Protein AF-A0A6G1S1H7-F1 (afdb_monomer_lite)

pLDDT: mean 79.49, std 13.95, range [51.59, 97.94]

Secondary structure (DSSP, 8-state):
------STT-----TT-GGG---HHHHHH------S--S-TT--GGG----HHHHHHHHHHHHHHHHHHHSPP--TTS---S-HHHH---SS---HHHHHTT--

Radius of gyration: 30.03 Å; chains: 1; bounding box: 51×32×82 Å

InterPro domains:
  IPR051647 Mediator complex subunit 12 [PTHR46007] (1-103)

Sequence (104 aa):
KRPRLGPPDVYPQDPRQKEDELTAVNVKQGFSNQPAFSGDEHGSARNVVINASKIGAYFSSILAEKLKLNTFQDTGKKKPQVNAKDNYWLVTARSQSAIHNWFT

Structure (mmCIF, N/CA/C/O b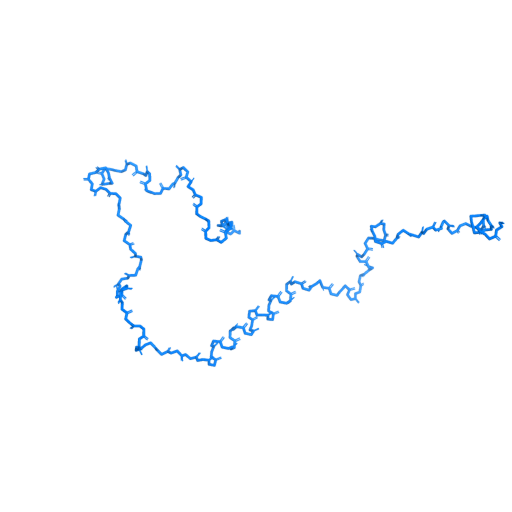ackbone):
data_AF-A0A6G1S1H7-F1
#
_entry.id   AF-A0A6G1S1H7-F1
#
loop_
_atom_site.group_PDB
_atom_site.id
_atom_site.type_symbol
_atom_site.label_atom_id
_atom_site.label_alt_id
_atom_site.label_comp_id
_atom_site.label_asym_id
_atom_site.label_entity_id
_atom_site.label_seq_id
_atom_site.pdbx_PDB_ins_code
_atom_site.Cartn_x
_atom_site.Cartn_y
_atom_site.Cartn_z
_atom_site.occupancy
_atom_site.B_iso_or_equiv
_atom_site.auth_seq_id
_atom_site.auth_comp_id
_atom_site.auth_asym_id
_atom_site.auth_atom_id
_atom_site.pdbx_PDB_model_num
ATOM 1 N N . LYS A 1 1 ? 10.659 -8.742 10.323 1.00 51.59 1 LYS A N 1
ATOM 2 C CA . LYS A 1 1 ? 9.785 -7.611 9.918 1.00 51.59 1 LYS A CA 1
ATOM 3 C C . LYS A 1 1 ? 10.540 -6.827 8.855 1.00 51.59 1 LYS A C 1
ATOM 5 O O . LYS A 1 1 ? 11.700 -6.534 9.109 1.00 51.59 1 LYS A O 1
ATOM 10 N N . ARG A 1 2 ? 9.960 -6.572 7.674 1.00 55.78 2 ARG A N 1
ATOM 11 C CA . ARG A 1 2 ? 10.618 -5.707 6.678 1.00 55.78 2 ARG A CA 1
ATOM 12 C C . ARG A 1 2 ? 10.818 -4.314 7.299 1.00 55.78 2 ARG A C 1
ATOM 14 O O . ARG A 1 2 ? 9.944 -3.913 8.077 1.00 55.78 2 ARG A O 1
ATOM 21 N N . PRO A 1 3 ? 11.939 -3.622 7.030 1.00 62.88 3 PRO A N 1
ATOM 22 C CA . PRO A 1 3 ? 12.122 -2.248 7.479 1.00 62.88 3 PRO A CA 1
ATOM 23 C C . PRO A 1 3 ? 10.923 -1.422 7.025 1.00 62.88 3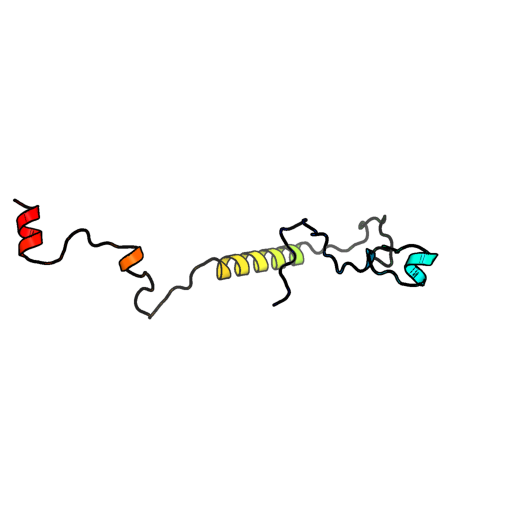 PRO A C 1
ATOM 25 O O . PRO A 1 3 ? 10.406 -1.638 5.926 1.00 62.88 3 PRO A O 1
ATOM 28 N N . ARG A 1 4 ? 10.443 -0.524 7.884 1.00 63.62 4 ARG A N 1
ATOM 29 C CA . ARG A 1 4 ? 9.430 0.436 7.461 1.00 63.62 4 ARG A CA 1
ATOM 30 C C . ARG A 1 4 ? 10.097 1.330 6.418 1.00 63.62 4 ARG A C 1
ATOM 32 O O . ARG A 1 4 ? 10.931 2.151 6.782 1.00 63.62 4 ARG A O 1
ATOM 39 N N . LEU A 1 5 ? 9.749 1.129 5.144 1.00 63.69 5 LEU A N 1
ATOM 40 C CA . LEU A 1 5 ? 9.805 2.201 4.152 1.00 63.69 5 LEU A CA 1
ATOM 41 C C . LEU A 1 5 ? 9.059 3.370 4.804 1.00 63.69 5 LEU A C 1
ATOM 43 O O . LEU A 1 5 ? 8.053 3.092 5.457 1.00 63.69 5 LEU A O 1
ATOM 47 N N . GLY A 1 6 ? 9.634 4.572 4.790 1.00 74.31 6 GLY A N 1
ATOM 48 C CA . GLY A 1 6 ? 9.277 5.689 5.669 1.00 74.31 6 GLY A CA 1
ATOM 49 C C . GLY A 1 6 ? 7.808 6.143 5.600 1.00 74.31 6 GLY A C 1
ATOM 50 O O . GLY A 1 6 ? 6.887 5.362 5.370 1.00 74.31 6 GLY A O 1
ATOM 51 N N . PRO A 1 7 ? 7.518 7.422 5.857 1.00 83.94 7 PRO A N 1
ATOM 52 C CA . PRO A 1 7 ? 6.195 7.942 5.542 1.00 83.94 7 PRO A CA 1
ATOM 53 C C . PRO A 1 7 ? 5.809 7.588 4.088 1.0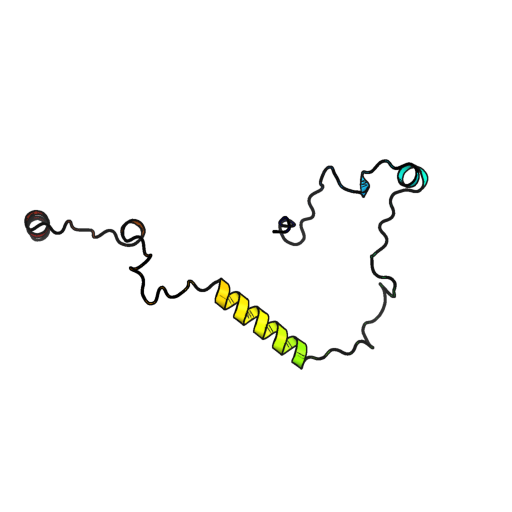0 83.94 7 PRO A C 1
ATOM 55 O O . PRO A 1 7 ? 6.697 7.506 3.234 1.00 83.94 7 PRO A O 1
ATOM 58 N N . PRO A 1 8 ? 4.518 7.348 3.794 1.00 84.69 8 PRO A N 1
ATOM 59 C CA . PRO A 1 8 ? 4.061 7.172 2.419 1.00 84.69 8 PRO A CA 1
ATOM 60 C C . PRO A 1 8 ? 4.586 8.304 1.539 1.00 84.69 8 PRO A C 1
ATOM 62 O O . PRO A 1 8 ? 4.668 9.444 1.994 1.00 84.69 8 PRO A O 1
ATOM 65 N N . ASP A 1 9 ? 4.973 7.966 0.313 1.00 81.81 9 ASP A N 1
ATOM 66 C CA . ASP A 1 9 ? 5.491 8.913 -0.680 1.00 81.81 9 ASP A CA 1
ATOM 67 C C . ASP A 1 9 ? 6.788 9.643 -0.279 1.00 81.81 9 ASP A C 1
ATOM 69 O O . ASP A 1 9 ? 7.228 10.559 -0.972 1.00 81.81 9 ASP A O 1
ATOM 73 N N . VAL A 1 10 ? 7.451 9.216 0.802 1.00 83.56 10 VAL A N 1
ATOM 74 C CA . VAL A 1 10 ? 8.757 9.734 1.216 1.00 83.56 10 VAL A CA 1
ATOM 75 C C . VAL A 1 10 ? 9.831 8.688 0.955 1.00 83.56 10 VAL A C 1
ATOM 77 O O . VAL A 1 10 ? 9.902 7.652 1.621 1.00 83.56 10 VAL A O 1
ATOM 80 N N . TYR A 1 11 ? 10.707 9.008 0.005 1.00 76.94 11 TYR A N 1
ATOM 81 C CA . TYR A 1 11 ? 11.865 8.201 -0.361 1.00 76.94 11 TYR A CA 1
ATOM 82 C C . TYR A 1 11 ? 13.135 8.878 0.164 1.00 76.94 11 TYR A C 1
ATOM 84 O O . TYR A 1 11 ? 13.635 9.812 -0.470 1.00 76.94 11 TYR A O 1
ATOM 92 N N . PRO A 1 12 ? 13.627 8.481 1.353 1.00 77.25 12 PRO A N 1
ATOM 93 C CA . PRO A 1 12 ? 14.879 9.010 1.867 1.00 77.25 12 PRO A CA 1
ATOM 94 C C . PRO A 1 12 ? 16.020 8.637 0.919 1.00 77.25 12 PRO A C 1
ATOM 96 O O . PRO A 1 12 ? 16.052 7.529 0.385 1.00 77.25 12 PRO A O 1
ATOM 99 N N . GLN A 1 13 ? 16.942 9.576 0.721 1.00 79.12 13 GLN A N 1
ATOM 100 C CA . GLN A 1 13 ? 18.178 9.299 0.001 1.00 79.12 13 GLN A CA 1
ATOM 101 C C . GLN A 1 13 ? 19.130 8.585 0.967 1.00 79.12 13 GLN A C 1
ATOM 103 O O . GLN A 1 13 ? 19.627 9.188 1.921 1.00 79.12 13 GLN A O 1
ATOM 108 N N . ASP A 1 14 ? 19.306 7.283 0.770 1.00 81.19 14 ASP A N 1
ATOM 109 C CA . ASP A 1 14 ? 20.174 6.446 1.589 1.00 81.19 14 ASP A CA 1
ATOM 110 C C . ASP A 1 14 ? 21.569 6.378 0.949 1.00 81.19 14 ASP A C 1
ATOM 112 O O . ASP A 1 14 ? 21.666 6.070 -0.236 1.00 81.19 14 ASP A O 1
ATOM 116 N N . PRO A 1 15 ? 22.674 6.484 1.715 1.00 80.12 15 PRO A N 1
ATOM 117 C CA . PRO A 1 15 ? 24.041 6.386 1.173 1.00 80.12 15 PRO A CA 1
ATOM 118 C C . PRO A 1 15 ? 24.404 5.059 0.477 1.00 80.12 15 PRO A C 1
ATOM 120 O O . PRO A 1 15 ? 25.548 4.855 0.086 1.00 80.12 15 PRO A O 1
ATOM 123 N N . ARG A 1 16 ? 23.475 4.099 0.427 1.00 82.06 16 ARG A N 1
ATOM 124 C CA . ARG A 1 16 ? 23.629 2.768 -0.180 1.00 82.06 16 ARG A CA 1
ATOM 125 C C . ARG A 1 16 ? 22.644 2.557 -1.335 1.00 82.06 16 ARG A C 1
ATOM 127 O O . ARG A 1 16 ? 22.242 1.424 -1.600 1.00 82.06 16 ARG A O 1
ATOM 134 N N . GLN A 1 17 ? 22.207 3.634 -1.981 1.00 85.06 17 GLN A N 1
ATOM 135 C CA . GLN A 1 17 ? 21.413 3.548 -3.198 1.00 85.06 17 GLN A CA 1
ATOM 136 C C . GLN A 1 17 ? 22.249 2.957 -4.337 1.00 85.06 17 GLN A C 1
ATOM 138 O O . GLN A 1 17 ? 23.418 3.283 -4.513 1.00 85.06 17 GLN A O 1
ATOM 143 N N . LYS A 1 18 ? 21.625 2.089 -5.141 1.00 84.69 18 LYS A N 1
ATOM 144 C CA . LYS A 1 18 ? 22.269 1.481 -6.320 1.00 84.69 18 LYS A CA 1
ATOM 145 C C . LYS A 1 18 ? 22.685 2.512 -7.370 1.00 84.69 18 LYS A C 1
ATOM 147 O O . LYS A 1 18 ? 23.583 2.259 -8.163 1.00 84.69 18 LYS A O 1
ATOM 152 N N . GLU A 1 19 ? 21.997 3.646 -7.371 1.00 83.50 19 GLU A N 1
ATOM 153 C CA . GLU A 1 19 ? 22.237 4.800 -8.239 1.00 83.50 19 GLU A CA 1
ATOM 154 C C . GLU A 1 19 ? 23.643 5.377 -8.011 1.00 83.50 19 GLU A C 1
ATOM 156 O O . GLU A 1 19 ? 24.305 5.784 -8.963 1.00 83.50 19 GLU A O 1
ATOM 161 N N . ASP A 1 20 ? 24.125 5.316 -6.764 1.00 86.56 20 ASP A N 1
ATOM 162 C CA . ASP A 1 20 ? 25.429 5.828 -6.336 1.00 86.56 20 ASP A CA 1
ATOM 163 C C . ASP A 1 20 ? 26.562 4.793 -6.492 1.00 86.56 20 ASP A C 1
ATOM 165 O O . ASP A 1 20 ? 27.730 5.080 -6.210 1.00 86.56 20 ASP A O 1
ATOM 169 N N . GLU A 1 21 ? 26.259 3.567 -6.938 1.00 89.06 21 GLU A N 1
ATOM 170 C CA . GLU A 1 21 ? 27.274 2.533 -7.134 1.00 89.06 21 GLU A CA 1
ATOM 171 C C . GLU A 1 21 ? 28.146 2.840 -8.362 1.00 89.06 21 GLU A C 1
ATOM 173 O O . GLU A 1 21 ? 27.720 2.732 -9.519 1.00 89.06 21 GLU A O 1
ATOM 178 N N . LEU A 1 22 ? 29.422 3.143 -8.108 1.00 89.44 22 LEU A N 1
ATOM 179 C CA . LEU A 1 22 ? 30.443 3.411 -9.126 1.00 89.44 22 LEU A CA 1
ATOM 180 C C . LEU A 1 22 ? 30.959 2.121 -9.786 1.00 89.44 22 LEU A C 1
ATOM 182 O O . LEU A 1 22 ? 32.130 1.756 -9.675 1.00 89.44 22 LEU A O 1
ATOM 186 N N . THR A 1 23 ? 30.081 1.408 -10.488 1.00 90.38 23 THR A N 1
ATOM 187 C CA . THR A 1 23 ? 30.475 0.262 -11.317 1.00 90.38 23 THR A CA 1
ATOM 188 C C . THR A 1 23 ? 31.063 0.731 -12.650 1.00 90.38 23 THR A C 1
ATOM 190 O O . THR A 1 23 ? 30.700 1.786 -13.168 1.00 90.38 23 THR A O 1
ATOM 193 N N . ALA A 1 24 ? 31.938 -0.071 -13.265 1.00 92.88 24 ALA A N 1
ATOM 194 C CA . ALA A 1 24 ? 32.520 0.260 -14.572 1.00 92.88 24 ALA A CA 1
ATOM 195 C C . ALA A 1 24 ? 31.453 0.500 -15.661 1.00 92.88 24 ALA A C 1
ATOM 197 O O . ALA A 1 24 ? 31.663 1.299 -16.572 1.00 92.88 24 ALA A O 1
ATOM 198 N N . VAL A 1 25 ? 30.302 -0.176 -15.555 1.00 91.94 25 VAL A N 1
ATOM 199 C CA . VAL A 1 25 ? 29.161 0.003 -16.462 1.00 91.94 25 VAL A CA 1
ATOM 200 C C . VAL A 1 25 ? 28.456 1.329 -16.186 1.00 91.94 25 VAL A C 1
ATOM 202 O O . VAL A 1 25 ? 28.325 2.121 -17.114 1.00 91.94 25 VAL A O 1
ATOM 205 N N . ASN A 1 26 ? 28.087 1.617 -14.931 1.00 92.62 26 ASN A N 1
ATOM 206 C CA . ASN A 1 26 ? 27.399 2.863 -14.565 1.00 92.62 26 ASN A CA 1
ATOM 207 C C . ASN A 1 26 ? 28.254 4.100 -14.865 1.00 92.62 26 ASN A C 1
ATOM 209 O O . ASN A 1 26 ? 27.742 5.096 -15.361 1.00 92.62 26 ASN A O 1
ATOM 213 N N . VAL A 1 27 ? 29.568 4.029 -14.634 1.00 92.44 27 VAL A N 1
ATOM 214 C CA . VAL A 1 27 ? 30.493 5.130 -14.949 1.00 92.44 27 VAL A CA 1
ATOM 215 C C . VAL A 1 27 ? 30.597 5.359 -16.460 1.00 92.44 27 VAL A C 1
ATOM 217 O O . VAL A 1 27 ? 30.717 6.496 -16.906 1.00 92.44 27 VAL A O 1
ATOM 220 N N . LYS A 1 28 ? 30.539 4.292 -17.268 1.00 95.12 28 LYS A N 1
ATOM 221 C CA . LYS A 1 28 ? 30.668 4.383 -18.729 1.00 95.12 28 LYS A CA 1
ATOM 222 C C . LYS A 1 28 ? 29.362 4.760 -19.432 1.00 95.12 28 LYS A C 1
ATOM 224 O O . LYS A 1 28 ? 29.405 5.441 -20.452 1.00 95.12 28 LYS A O 1
ATOM 229 N N . GLN A 1 29 ? 28.231 4.248 -18.956 1.00 93.25 29 GLN A N 1
ATOM 230 C CA . GLN A 1 29 ? 26.939 4.294 -19.654 1.00 93.25 29 GLN A CA 1
ATOM 231 C C . GLN A 1 29 ? 25.882 5.126 -18.917 1.00 93.25 29 GLN A C 1
ATOM 233 O O . GLN A 1 29 ? 24.826 5.396 -19.482 1.00 93.25 29 GLN A O 1
ATOM 238 N N . GLY A 1 30 ? 26.164 5.546 -17.683 1.00 90.69 30 GLY A N 1
ATOM 239 C CA . GLY A 1 30 ? 25.163 6.086 -16.772 1.00 90.69 30 GLY A CA 1
ATOM 240 C C . GLY A 1 30 ? 24.346 4.982 -16.099 1.00 90.69 30 GLY A C 1
ATOM 241 O O . GLY A 1 30 ? 24.294 3.837 -16.552 1.00 90.69 30 GLY A O 1
ATOM 242 N N . PHE A 1 31 ? 23.704 5.331 -14.987 1.00 91.31 31 PHE A N 1
ATOM 243 C CA . PHE A 1 31 ? 22.732 4.466 -14.329 1.00 91.31 31 PHE A CA 1
ATOM 244 C C . PHE A 1 31 ? 21.404 4.474 -15.104 1.00 91.31 31 PHE A C 1
ATOM 246 O O . PHE A 1 31 ? 20.944 5.530 -15.540 1.00 91.31 31 PHE A O 1
ATOM 253 N N . SER A 1 32 ? 20.779 3.306 -15.285 1.00 88.69 32 SER A N 1
ATOM 254 C CA . SER A 1 32 ? 19.527 3.169 -16.039 1.00 88.69 32 SER A CA 1
ATOM 255 C C . SER A 1 32 ? 18.362 2.802 -15.123 1.00 88.69 32 SER A C 1
ATOM 257 O O . SER A 1 32 ? 18.341 1.719 -14.539 1.00 88.69 32 SER A O 1
ATOM 259 N N . ASN A 1 33 ? 17.372 3.691 -15.043 1.00 86.19 33 ASN A N 1
ATOM 260 C CA . ASN A 1 33 ? 16.130 3.507 -14.289 1.00 86.19 33 ASN A CA 1
ATOM 261 C C . ASN A 1 33 ? 14.981 3.106 -15.220 1.00 86.19 33 ASN A C 1
ATOM 263 O O . ASN A 1 33 ? 14.022 3.855 -15.398 1.00 86.19 33 ASN A O 1
ATOM 267 N N . GLN A 1 34 ? 15.085 1.938 -15.855 1.00 83.38 34 GLN A N 1
ATOM 268 C CA . GLN A 1 34 ? 13.971 1.436 -16.658 1.00 83.38 34 GLN A CA 1
ATOM 269 C C . GLN A 1 34 ? 12.832 0.959 -15.745 1.00 83.38 34 GLN A C 1
ATOM 271 O O . GLN A 1 34 ? 13.090 0.203 -14.800 1.00 83.38 34 GLN A O 1
ATOM 276 N N . PRO A 1 35 ? 11.580 1.369 -16.007 1.00 81.44 35 PRO A N 1
ATOM 277 C CA . PRO A 1 35 ? 10.424 0.869 -15.281 1.00 81.44 35 PRO A CA 1
ATOM 278 C C . PRO A 1 35 ? 10.373 -0.660 -15.325 1.00 81.44 35 PRO A C 1
ATOM 280 O O . PRO A 1 35 ? 10.645 -1.284 -16.347 1.00 81.44 35 PRO A O 1
ATOM 283 N N . ALA A 1 36 ? 9.969 -1.288 -14.219 1.00 80.38 36 ALA A N 1
ATOM 284 C CA . ALA A 1 36 ? 9.832 -2.747 -14.146 1.00 80.38 36 ALA A CA 1
ATOM 285 C C . ALA A 1 36 ? 8.663 -3.298 -14.992 1.00 80.38 36 ALA A C 1
ATOM 287 O O . ALA A 1 36 ? 8.392 -4.500 -14.974 1.00 80.38 36 ALA A O 1
ATOM 288 N N . PHE A 1 37 ? 7.947 -2.432 -15.710 1.00 78.25 37 PHE A N 1
ATOM 289 C CA . PHE A 1 37 ? 6.866 -2.810 -16.603 1.00 78.25 37 PHE A CA 1
ATOM 290 C C . PHE A 1 37 ? 7.447 -3.169 -17.968 1.00 78.25 37 PHE A C 1
ATOM 292 O O . PHE A 1 37 ? 7.927 -2.321 -18.706 1.00 78.25 37 PHE A O 1
ATOM 299 N N . SER A 1 38 ? 7.373 -4.446 -18.326 1.00 71.44 38 SER A N 1
ATOM 300 C CA . SER A 1 38 ? 7.837 -4.973 -19.613 1.00 71.44 38 SER A CA 1
ATOM 301 C C . SER A 1 38 ? 6.877 -4.692 -20.783 1.00 71.44 38 SER A C 1
ATOM 303 O O . SER A 1 38 ? 6.905 -5.407 -21.783 1.00 71.44 38 SER A O 1
ATOM 305 N N . GLY A 1 39 ? 5.987 -3.704 -20.658 1.00 74.69 39 GLY A N 1
ATOM 306 C CA . GLY A 1 39 ? 4.859 -3.503 -21.567 1.00 74.69 39 GLY A CA 1
ATOM 307 C C . GLY A 1 39 ? 4.505 -2.038 -21.802 1.00 74.69 39 GLY A C 1
ATOM 308 O O . GLY A 1 39 ? 5.323 -1.148 -21.602 1.00 74.69 39 GLY A O 1
ATOM 309 N N . ASP A 1 40 ? 3.270 -1.820 -22.250 1.00 76.19 40 ASP A N 1
ATOM 310 C CA . ASP A 1 40 ? 2.714 -0.526 -22.657 1.00 76.19 40 ASP A CA 1
ATOM 311 C C . ASP A 1 40 ? 2.499 0.404 -21.448 1.00 76.19 40 ASP A C 1
ATOM 313 O O . ASP A 1 40 ? 1.383 0.572 -20.959 1.00 76.19 40 ASP A O 1
ATOM 317 N N . GLU A 1 41 ? 3.589 0.975 -20.928 1.00 83.12 41 GLU A N 1
ATOM 318 C CA . GLU A 1 41 ? 3.573 1.965 -19.839 1.00 83.12 41 GLU A CA 1
ATOM 319 C C . GLU A 1 41 ? 2.631 3.136 -20.150 1.00 83.12 41 GLU A C 1
ATOM 321 O O . GLU A 1 41 ? 1.984 3.685 -19.259 1.00 83.12 41 GLU A O 1
ATOM 326 N N . HIS A 1 42 ? 2.516 3.488 -21.430 1.00 86.19 42 HIS A N 1
ATOM 327 C CA . HIS A 1 42 ? 1.667 4.571 -21.920 1.00 86.19 42 HIS A CA 1
ATOM 328 C C . HIS A 1 42 ? 0.328 4.068 -22.485 1.00 86.19 42 HIS A C 1
ATOM 330 O O . HIS A 1 42 ? -0.387 4.802 -23.173 1.00 86.19 42 HIS A O 1
ATOM 336 N N . GLY A 1 43 ? -0.020 2.822 -22.171 1.00 85.50 43 GLY A N 1
ATOM 337 C CA . GLY A 1 43 ? -1.175 2.119 -22.695 1.00 85.50 43 GLY A CA 1
ATOM 338 C C . GLY A 1 43 ? -2.484 2.431 -22.007 1.00 85.50 43 GLY A C 1
ATOM 339 O O . GLY A 1 43 ? -2.551 2.860 -20.855 1.00 85.50 43 GLY A O 1
ATOM 340 N N . SER A 1 44 ? -3.579 2.134 -22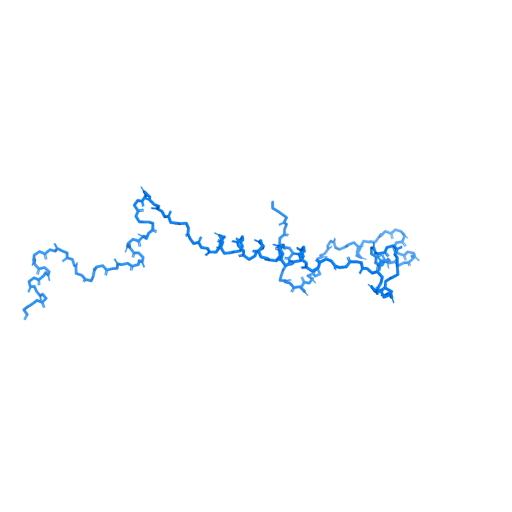.706 1.00 86.81 44 SER A N 1
ATOM 341 C CA . SER A 1 44 ? -4.912 2.204 -22.116 1.00 86.81 44 SER A CA 1
ATOM 342 C C . SER A 1 44 ? -5.314 0.872 -21.489 1.00 86.81 44 SER A C 1
ATOM 344 O O . SER A 1 44 ? -5.328 -0.167 -22.148 1.00 86.81 44 SER A O 1
ATOM 346 N N . ALA A 1 45 ? -5.803 0.918 -20.249 1.00 88.31 45 ALA A N 1
ATOM 347 C CA . ALA A 1 45 ? -6.424 -0.227 -19.585 1.00 88.31 45 ALA A CA 1
ATOM 3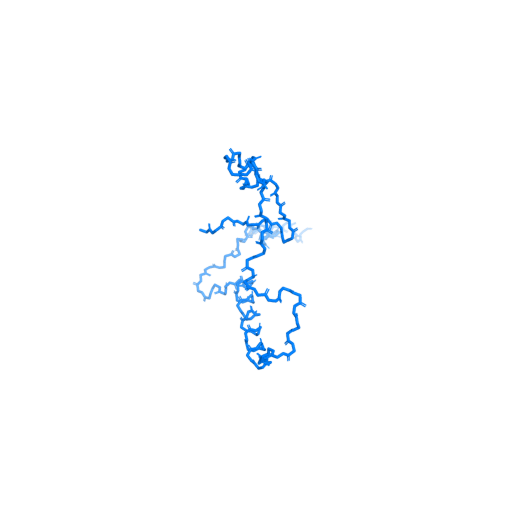48 C C . ALA A 1 45 ? -7.832 -0.578 -20.124 1.00 88.31 45 ALA A C 1
ATOM 350 O O . ALA A 1 45 ? -8.553 -1.351 -19.498 1.00 88.31 45 ALA A O 1
ATOM 351 N N . ARG A 1 46 ? -8.251 -0.038 -21.279 1.00 88.88 46 ARG A N 1
ATOM 352 C CA . ARG A 1 46 ? -9.594 -0.234 -21.862 1.00 88.88 46 ARG A CA 1
ATOM 353 C C . ARG A 1 46 ? -10.005 -1.704 -21.996 1.00 88.88 46 ARG A C 1
ATOM 355 O O . ARG A 1 46 ? -11.181 -2.015 -21.845 1.00 88.88 46 ARG A O 1
ATOM 362 N N . ASN A 1 47 ? -9.049 -2.588 -22.277 1.00 89.38 47 ASN A N 1
ATOM 363 C CA . ASN A 1 47 ? -9.294 -4.020 -22.475 1.00 89.38 47 ASN A CA 1
ATOM 364 C C . ASN A 1 47 ? -9.034 -4.859 -21.210 1.00 89.38 47 ASN A C 1
ATOM 366 O O . ASN A 1 47 ? -9.061 -6.087 -21.266 1.00 89.38 47 ASN A O 1
ATOM 370 N N . VAL A 1 48 ? -8.764 -4.219 -20.068 1.00 88.56 48 VAL A N 1
ATOM 371 C CA . VAL A 1 48 ? -8.548 -4.911 -18.796 1.00 88.56 48 VAL A CA 1
ATOM 372 C C . VAL A 1 48 ? -9.898 -5.270 -18.184 1.00 88.56 48 VAL A C 1
ATOM 374 O O . VAL A 1 48 ? -10.753 -4.416 -17.959 1.00 88.56 48 VAL A O 1
ATOM 377 N N . VAL A 1 49 ? -10.087 -6.553 -17.880 1.00 90.19 49 VAL A N 1
ATOM 378 C CA . VAL A 1 49 ? -11.305 -7.039 -17.225 1.00 90.19 49 VAL A CA 1
ATOM 379 C C . VAL A 1 49 ? -11.253 -6.697 -15.736 1.00 90.19 49 VAL A C 1
ATOM 381 O O . VAL A 1 49 ? -10.465 -7.266 -14.981 1.00 90.19 49 VAL A O 1
ATOM 384 N N . ILE A 1 50 ? -12.125 -5.787 -15.301 1.00 90.31 50 ILE A N 1
ATOM 385 C CA . ILE A 1 50 ? -12.244 -5.372 -13.900 1.00 90.31 50 ILE A CA 1
ATOM 386 C C . ILE A 1 50 ? -13.486 -6.021 -13.279 1.00 90.31 50 ILE A C 1
ATOM 388 O O . ILE A 1 50 ? -14.615 -5.742 -13.674 1.00 90.31 50 ILE A O 1
ATOM 392 N N . ASN A 1 51 ? -13.289 -6.875 -12.270 1.00 94.50 51 ASN A N 1
ATOM 393 C CA . ASN A 1 51 ? -14.389 -7.494 -11.528 1.00 94.50 51 ASN A CA 1
ATOM 394 C C . ASN A 1 51 ? -14.743 -6.658 -10.286 1.00 94.50 51 ASN A C 1
ATOM 396 O O . ASN A 1 51 ? -14.110 -6.786 -9.235 1.00 94.50 51 ASN A O 1
ATOM 400 N N . ALA A 1 52 ? -15.785 -5.834 -10.403 1.00 93.69 52 ALA A N 1
ATOM 401 C CA . ALA A 1 52 ? -16.247 -4.959 -9.326 1.00 93.69 52 ALA A CA 1
ATOM 402 C C . ALA A 1 52 ? -16.658 -5.721 -8.050 1.00 93.69 52 ALA A C 1
ATOM 404 O O . ALA A 1 52 ? -16.373 -5.267 -6.943 1.00 93.69 52 ALA A O 1
ATOM 405 N N . SER A 1 53 ? -17.265 -6.905 -8.187 1.00 96.00 53 SER A N 1
ATOM 406 C CA . SER A 1 53 ? -17.671 -7.732 -7.041 1.00 96.00 53 SER A CA 1
ATOM 407 C C . SER A 1 53 ? -16.460 -8.193 -6.223 1.00 96.00 53 SER A C 1
ATOM 409 O O . SER A 1 53 ? -16.453 -8.080 -4.997 1.00 96.00 53 SER A O 1
ATOM 411 N N . LYS A 1 54 ? -15.394 -8.629 -6.905 1.00 96.12 54 LYS A N 1
ATOM 412 C CA . LYS A 1 54 ? -14.139 -9.048 -6.267 1.00 96.12 54 LYS A CA 1
ATOM 413 C C . LYS A 1 54 ? -13.458 -7.888 -5.537 1.00 96.12 54 LYS A C 1
ATOM 415 O O . LYS A 1 54 ? -12.972 -8.072 -4.424 1.00 96.12 54 LYS A O 1
ATOM 420 N N . ILE A 1 55 ? -13.468 -6.696 -6.138 1.00 96.44 55 ILE A N 1
ATOM 421 C CA . ILE A 1 55 ? -12.941 -5.475 -5.510 1.00 96.44 55 ILE A CA 1
ATOM 422 C C . ILE A 1 55 ? -13.706 -5.167 -4.223 1.00 96.44 55 ILE A C 1
ATOM 424 O O . ILE A 1 55 ? -13.081 -4.975 -3.181 1.00 96.44 55 ILE A O 1
ATOM 428 N N . GLY A 1 56 ? -15.041 -5.176 -4.276 1.00 96.50 56 GLY A N 1
ATOM 429 C CA . GLY A 1 56 ? -15.881 -4.931 -3.104 1.00 96.50 56 GLY A CA 1
ATOM 430 C C . GLY A 1 56 ? -15.592 -5.917 -1.973 1.00 96.50 56 GLY A C 1
ATOM 431 O O . GLY A 1 56 ? -15.307 -5.500 -0.853 1.00 96.50 56 GLY A O 1
ATOM 432 N N . ALA A 1 57 ? -15.566 -7.217 -2.280 1.00 97.56 57 ALA A N 1
ATOM 433 C CA . ALA A 1 57 ? -15.281 -8.260 -1.295 1.00 97.56 57 ALA A CA 1
ATOM 434 C C . ALA A 1 57 ? -13.910 -8.074 -0.619 1.00 97.56 57 ALA A C 1
ATOM 436 O O . ALA A 1 57 ? -13.800 -8.152 0.608 1.00 97.56 57 ALA A O 1
ATOM 437 N N . TYR A 1 58 ? -12.864 -7.782 -1.397 1.00 97.44 58 TYR A N 1
ATOM 438 C CA . TYR A 1 58 ? -11.527 -7.559 -0.850 1.00 97.44 58 TYR A CA 1
ATOM 439 C C . TYR A 1 58 ? -11.439 -6.285 -0.023 1.00 97.44 58 TYR A C 1
ATOM 441 O O . TYR A 1 58 ? -10.873 -6.314 1.071 1.00 97.44 58 TYR A O 1
ATOM 449 N N . PHE A 1 59 ? -12.053 -5.195 -0.474 1.00 97.94 59 PHE A N 1
ATOM 450 C CA . PHE A 1 59 ? -12.064 -3.955 0.291 1.00 97.94 59 PHE A CA 1
ATOM 451 C C . PHE A 1 59 ? -12.784 -4.124 1.635 1.00 97.94 59 PHE A C 1
ATOM 453 O O . PHE A 1 59 ? -12.260 -3.719 2.672 1.00 97.94 59 PHE A O 1
ATOM 460 N N . SER A 1 60 ? -13.929 -4.811 1.652 1.00 97.75 60 SER A N 1
ATOM 461 C CA . SER A 1 60 ? -14.631 -5.150 2.893 1.00 97.75 60 SER A CA 1
ATOM 462 C C . SER A 1 60 ? -13.771 -5.996 3.836 1.00 97.75 60 SER A C 1
ATOM 464 O O . SER A 1 60 ? -13.755 -5.732 5.038 1.00 97.75 60 SER A O 1
ATOM 466 N N . SER A 1 61 ? -13.014 -6.970 3.314 1.00 97.56 61 SER A N 1
ATOM 467 C CA . SER A 1 61 ? -12.114 -7.789 4.140 1.00 97.56 61 SER A CA 1
ATOM 468 C C . SER A 1 61 ? -10.993 -6.966 4.790 1.00 97.56 61 SER A C 1
ATOM 470 O O . SER A 1 61 ? -10.746 -7.113 5.987 1.00 97.56 61 SER A O 1
ATOM 472 N N . ILE A 1 62 ? -10.399 -6.021 4.048 1.00 97.69 62 ILE A N 1
ATOM 473 C CA . ILE A 1 62 ? -9.384 -5.089 4.563 1.00 97.69 62 ILE A CA 1
ATOM 474 C C . ILE A 1 62 ? -9.966 -4.230 5.690 1.00 97.69 62 ILE A C 1
ATOM 476 O O . ILE A 1 62 ? -9.323 -4.044 6.723 1.00 97.69 62 ILE A O 1
ATOM 480 N N . LEU A 1 63 ? -11.189 -3.717 5.523 1.00 97.25 63 LEU A N 1
ATOM 481 C CA . LEU A 1 63 ? -11.854 -2.919 6.556 1.00 97.25 63 LEU A CA 1
ATOM 482 C C . LEU A 1 63 ? -12.123 -3.730 7.828 1.00 97.25 63 LEU A C 1
ATOM 484 O O . LEU A 1 63 ? -11.864 -3.239 8.927 1.00 97.25 63 LEU A O 1
ATOM 488 N N . ALA A 1 64 ? -12.601 -4.967 7.686 1.00 96.38 64 ALA A N 1
ATOM 489 C CA . ALA A 1 64 ? -12.852 -5.855 8.817 1.00 96.38 64 ALA A CA 1
ATOM 490 C C . ALA A 1 64 ? -11.558 -6.184 9.582 1.00 96.38 64 ALA A C 1
ATOM 492 O O . ALA A 1 64 ? -11.534 -6.151 10.813 1.00 96.38 64 ALA A O 1
ATOM 493 N N . GLU A 1 65 ? -10.462 -6.445 8.868 1.00 95.81 65 GLU A N 1
ATOM 494 C CA . GLU A 1 65 ? -9.161 -6.709 9.484 1.00 95.81 65 GLU A CA 1
ATOM 495 C C . GLU A 1 65 ? -8.576 -5.463 10.159 1.00 95.81 65 GLU A C 1
ATOM 497 O O . GLU A 1 65 ? -8.110 -5.537 11.299 1.00 95.81 65 GLU A O 1
ATOM 502 N N . LYS A 1 66 ? -8.682 -4.293 9.517 1.00 96.06 66 LYS A N 1
ATOM 503 C CA . LYS A 1 66 ? -8.307 -3.008 10.121 1.00 96.06 66 LYS A CA 1
ATOM 504 C C . LYS A 1 66 ? -9.083 -2.759 11.415 1.00 96.06 66 LYS A C 1
ATOM 506 O O . LYS A 1 66 ? -8.488 -2.316 12.395 1.00 96.06 66 LYS A O 1
ATOM 511 N N . LEU A 1 67 ? -10.390 -3.025 11.430 1.00 94.50 67 LEU A N 1
ATOM 512 C CA . LEU A 1 67 ? -11.211 -2.892 12.633 1.00 94.50 67 LEU A CA 1
ATOM 513 C C . LEU A 1 67 ? -10.719 -3.845 13.726 1.00 94.50 67 LEU A C 1
ATOM 515 O O . LEU A 1 67 ? -10.389 -3.393 14.816 1.00 94.50 67 LEU A O 1
ATOM 519 N N . LYS A 1 68 ? -10.562 -5.133 13.407 1.00 92.12 68 LYS A N 1
ATOM 520 C CA . LYS A 1 68 ? -10.068 -6.156 14.342 1.00 92.12 68 LYS A CA 1
ATOM 521 C C . LYS A 1 68 ? -8.737 -5.777 15.001 1.00 92.12 68 LYS A C 1
ATOM 523 O O . LYS A 1 68 ? -8.560 -6.044 16.183 1.00 92.12 68 LYS A O 1
ATOM 528 N N . LEU A 1 69 ? -7.798 -5.198 14.249 1.00 90.06 69 LEU A N 1
ATOM 529 C CA . LEU A 1 69 ? -6.484 -4.797 14.770 1.00 90.06 69 LEU A CA 1
ATOM 530 C C . LEU A 1 69 ? -6.530 -3.512 15.609 1.00 90.06 69 LEU A C 1
ATOM 532 O O . LEU A 1 69 ? -5.708 -3.352 16.507 1.00 90.06 69 LEU A O 1
ATOM 536 N N . ASN A 1 70 ? -7.466 -2.605 15.317 1.00 90.69 70 ASN A N 1
ATOM 537 C CA . ASN A 1 70 ? -7.611 -1.330 16.026 1.00 90.69 70 ASN A CA 1
ATOM 538 C C . ASN A 1 70 ? -8.559 -1.407 17.231 1.00 90.69 70 ASN A C 1
ATOM 540 O O . ASN A 1 70 ? -8.589 -0.487 18.045 1.00 90.69 70 ASN A O 1
ATOM 544 N N . THR A 1 71 ? -9.342 -2.476 17.355 1.00 87.31 71 THR A N 1
ATOM 545 C CA . THR A 1 71 ? -10.168 -2.730 18.533 1.00 87.31 71 THR A CA 1
ATOM 546 C C . THR A 1 71 ? -9.347 -3.478 19.581 1.00 87.31 71 THR A C 1
ATOM 548 O O . THR A 1 71 ? -8.804 -4.551 19.318 1.00 87.31 71 THR A O 1
ATOM 551 N N . PHE A 1 72 ? -9.260 -2.919 20.791 1.00 74.06 72 PHE A N 1
ATOM 552 C CA . PHE A 1 72 ? -8.674 -3.621 21.931 1.00 74.06 72 PHE A CA 1
ATOM 553 C C . PHE A 1 72 ? -9.428 -4.927 22.189 1.00 74.06 72 PHE A C 1
ATOM 555 O O . PHE A 1 72 ? -10.657 -4.963 22.136 1.00 74.06 72 PHE A O 1
ATOM 562 N N . GLN A 1 73 ? -8.694 -6.006 22.461 1.00 73.56 73 GLN A N 1
ATOM 563 C CA . GLN A 1 73 ? -9.330 -7.283 22.761 1.00 73.56 73 GLN A CA 1
ATOM 564 C C . GLN A 1 73 ? -10.116 -7.180 24.062 1.00 73.56 73 GLN A C 1
ATOM 566 O O . GLN A 1 73 ? -9.592 -6.706 25.072 1.00 73.56 73 GLN A O 1
ATOM 571 N N . ASP A 1 74 ? -11.354 -7.668 24.035 1.00 66.44 74 ASP A N 1
ATOM 572 C CA . ASP A 1 74 ? -12.134 -7.840 25.248 1.00 66.44 74 ASP A CA 1
ATOM 573 C C . ASP A 1 74 ? -11.415 -8.864 26.136 1.00 66.44 74 ASP A C 1
ATOM 575 O O . ASP A 1 74 ? -11.247 -10.036 25.779 1.00 66.44 74 ASP A O 1
ATOM 579 N N . THR A 1 75 ? -10.913 -8.409 27.282 1.00 64.44 75 THR A N 1
ATOM 580 C CA . THR A 1 75 ? -10.235 -9.243 28.275 1.00 64.44 75 THR A CA 1
ATOM 581 C C . THR A 1 75 ? -11.266 -10.077 29.029 1.00 64.44 75 THR A C 1
ATOM 583 O O . THR A 1 75 ? -11.411 -9.954 30.241 1.00 64.44 75 THR A O 1
ATOM 586 N N . GLY A 1 76 ? -11.982 -10.949 28.321 1.00 62.56 76 GLY A N 1
ATOM 587 C CA . GLY A 1 76 ? -13.207 -11.587 28.797 1.00 62.56 76 GLY A CA 1
ATOM 588 C C . GLY A 1 76 ? -13.096 -12.448 30.061 1.00 62.56 76 GLY A C 1
ATOM 589 O O . GLY A 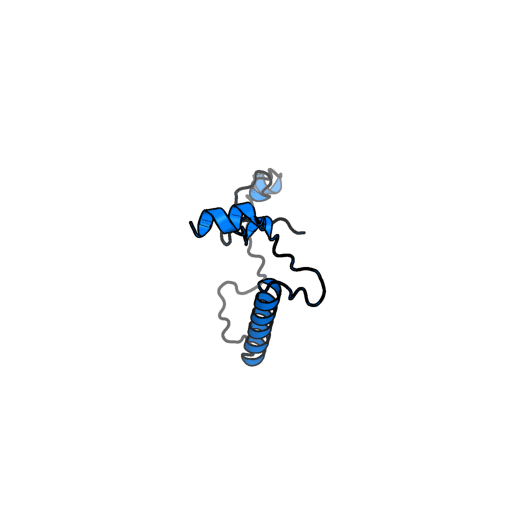1 76 ? -14.128 -12.911 30.528 1.00 62.56 76 GLY A O 1
ATOM 590 N N . LYS A 1 77 ? -11.900 -12.688 30.632 1.00 57.00 77 LYS A N 1
ATOM 591 C CA . LYS A 1 77 ? -11.699 -13.419 31.911 1.00 57.00 77 LYS A CA 1
ATOM 592 C C . LYS A 1 77 ? -10.428 -13.051 32.698 1.00 57.00 77 LYS A C 1
ATOM 594 O O . LYS A 1 77 ? -10.049 -13.780 33.613 1.00 57.00 77 LYS A O 1
ATOM 599 N N . LYS A 1 78 ? -9.727 -11.961 32.375 1.00 57.66 78 LYS A N 1
ATOM 600 C CA . LYS A 1 78 ? -8.561 -11.517 33.164 1.00 57.66 78 LYS A CA 1
ATOM 601 C C . LYS A 1 78 ? -8.900 -10.194 33.827 1.00 57.66 78 LYS A C 1
ATOM 603 O O . LYS A 1 78 ? -9.556 -9.372 33.200 1.00 57.66 78 LYS A O 1
ATOM 608 N N . LYS A 1 79 ? -8.479 -10.035 35.094 1.00 56.59 79 LYS A N 1
ATOM 609 C CA . LYS A 1 79 ? -8.572 -8.782 35.867 1.00 56.59 79 LYS A CA 1
ATOM 610 C C . LYS A 1 79 ? -8.430 -7.587 34.917 1.00 56.59 79 LYS A C 1
ATOM 612 O O . LYS A 1 79 ? -7.505 -7.648 34.102 1.00 56.59 79 LYS A O 1
ATOM 617 N N . PRO A 1 80 ? -9.280 -6.548 35.024 1.00 55.09 80 PRO A N 1
ATOM 618 C CA . PRO A 1 80 ? -9.209 -5.392 34.144 1.00 55.09 80 PRO A CA 1
ATOM 619 C C . PRO A 1 80 ? -7.750 -4.970 33.970 1.00 55.09 80 PRO A C 1
ATOM 621 O O . PRO A 1 80 ? -7.083 -4.634 34.946 1.00 55.09 80 PRO A O 1
ATOM 624 N N . GLN A 1 81 ? -7.242 -5.021 32.736 1.00 52.47 81 GLN A N 1
ATOM 625 C CA . GLN A 1 81 ? -5.946 -4.429 32.388 1.00 52.47 81 GLN A CA 1
ATOM 626 C C . GLN A 1 81 ? -6.040 -2.901 32.287 1.00 52.47 81 GLN A C 1
ATOM 628 O O . GLN A 1 81 ? -5.126 -2.242 31.807 1.00 52.47 81 GLN A O 1
ATOM 633 N N . VAL A 1 82 ? -7.128 -2.315 32.785 1.00 54.66 82 VAL A N 1
ATOM 634 C CA . VAL A 1 82 ? -7.100 -0.939 33.248 1.00 54.66 82 VAL A CA 1
ATOM 635 C C . VAL A 1 82 ? -6.190 -0.946 34.468 1.00 54.66 82 VAL A C 1
ATOM 637 O O . VAL A 1 82 ? -6.594 -1.381 35.547 1.00 54.66 82 VAL A O 1
ATOM 640 N N . ASN A 1 83 ? -4.938 -0.515 34.302 1.00 53.34 83 ASN A N 1
ATOM 641 C CA . ASN A 1 83 ? -4.117 -0.157 35.446 1.00 53.34 83 ASN A CA 1
ATOM 642 C C . ASN A 1 83 ? -4.916 0.898 36.220 1.00 53.34 83 ASN A C 1
ATOM 644 O O . ASN A 1 83 ? -5.041 2.039 35.777 1.00 53.34 83 ASN A O 1
ATOM 648 N N . ALA A 1 84 ? -5.551 0.494 37.321 1.00 53.59 84 ALA A N 1
ATOM 649 C CA . ALA A 1 84 ? -6.418 1.378 38.092 1.00 53.59 84 ALA A CA 1
ATOM 650 C C . ALA A 1 84 ? -5.630 2.588 38.615 1.00 53.59 84 ALA A C 1
ATOM 652 O O . ALA A 1 84 ? -6.208 3.649 38.803 1.00 53.59 84 ALA A O 1
ATOM 653 N N . LYS A 1 85 ? -4.301 2.456 38.750 1.00 55.44 85 LYS A N 1
ATOM 654 C CA . LYS A 1 85 ? -3.408 3.571 39.080 1.00 55.44 85 LYS A CA 1
ATOM 655 C C . LYS A 1 85 ? -3.341 4.649 37.994 1.00 55.44 85 LYS A C 1
ATOM 657 O O . LYS A 1 85 ? -3.115 5.800 38.335 1.00 55.44 85 LYS A O 1
ATOM 662 N N . ASP A 1 86 ? -3.564 4.300 36.727 1.00 54.12 86 ASP A N 1
ATOM 663 C CA . ASP A 1 86 ? -3.414 5.246 35.612 1.00 54.12 86 ASP A CA 1
ATOM 664 C C . ASP A 1 86 ? -4.752 5.859 35.177 1.00 54.12 86 ASP A C 1
ATOM 666 O O . ASP A 1 86 ? -4.770 6.955 34.629 1.00 54.12 86 ASP A O 1
ATOM 670 N N . ASN A 1 87 ? -5.879 5.178 35.427 1.00 57.56 87 ASN A N 1
ATOM 671 C CA . ASN A 1 87 ? -7.193 5.599 34.916 1.00 57.56 87 ASN A CA 1
ATOM 672 C C . ASN A 1 87 ? -8.249 5.869 35.995 1.00 57.56 87 ASN A C 1
ATOM 674 O O . ASN A 1 87 ? -9.317 6.387 35.677 1.00 57.56 87 ASN A O 1
ATOM 678 N N . TYR A 1 88 ? -8.000 5.509 37.257 1.00 55.56 88 TYR A N 1
ATOM 679 C CA . TYR A 1 88 ? -8.970 5.737 38.325 1.00 55.56 88 TYR A CA 1
ATOM 680 C C . TYR A 1 88 ? -8.275 6.021 39.655 1.00 55.56 88 TYR A C 1
ATOM 682 O O . TYR A 1 88 ? -8.084 5.144 40.500 1.00 55.56 88 TYR A O 1
ATOM 690 N N . TRP A 1 89 ? -7.929 7.287 39.869 1.00 59.25 89 TRP A N 1
ATOM 691 C CA . TRP A 1 89 ? -7.592 7.757 41.205 1.00 59.25 89 TRP A CA 1
ATOM 692 C C . TRP A 1 89 ? -8.883 7.833 42.018 1.00 59.25 89 TRP A C 1
ATOM 694 O O . TRP A 1 89 ? -9.712 8.717 41.809 1.00 59.25 89 TRP A O 1
ATOM 704 N N . LEU A 1 90 ? -9.076 6.890 42.945 1.00 61.22 90 LEU A N 1
ATOM 705 C CA . LEU A 1 90 ? -10.059 7.074 44.009 1.00 61.22 90 LEU A CA 1
ATOM 706 C C . LEU A 1 90 ? -9.632 8.323 44.791 1.00 61.22 90 LEU A C 1
ATOM 708 O O . LEU A 1 90 ? -8.619 8.297 45.484 1.00 61.22 90 LEU A O 1
ATOM 712 N N . VAL A 1 91 ? -10.386 9.414 44.638 1.00 60.41 91 VAL A N 1
ATOM 713 C CA . VAL A 1 91 ? -10.098 10.728 45.245 1.00 60.41 91 VAL A CA 1
ATOM 714 C C . VAL A 1 91 ? -10.095 10.669 46.780 1.00 60.41 91 VAL A C 1
ATOM 716 O O . VAL A 1 91 ? -9.524 11.538 47.430 1.00 60.41 91 VAL A O 1
ATOM 719 N N . THR A 1 92 ? -10.656 9.618 47.382 1.00 63.06 92 THR A N 1
ATOM 720 C CA . THR A 1 92 ? -10.696 9.445 48.835 1.00 63.06 92 THR A CA 1
ATOM 721 C C . THR A 1 92 ? -10.013 8.151 49.275 1.00 63.06 92 THR A C 1
ATOM 723 O O . THR A 1 92 ? -10.322 7.047 48.813 1.00 63.06 92 THR A O 1
ATOM 726 N N . ALA A 1 93 ? -9.079 8.277 50.222 1.00 63.66 93 ALA A N 1
ATOM 727 C CA . ALA A 1 93 ? -8.602 7.136 50.991 1.00 63.66 93 ALA A CA 1
ATOM 728 C C . ALA A 1 93 ? -9.800 6.531 51.740 1.00 63.66 93 ALA A C 1
ATOM 730 O O . ALA A 1 93 ? -10.515 7.239 52.446 1.00 63.66 93 ALA A O 1
ATOM 731 N N . ARG A 1 94 ? -10.035 5.221 51.600 1.00 66.50 94 ARG A N 1
ATOM 732 C CA . ARG A 1 94 ? -11.142 4.510 52.269 1.00 66.50 94 ARG A CA 1
ATOM 733 C C . ARG A 1 94 ? -10.874 4.283 53.768 1.00 66.50 94 ARG A C 1
ATOM 735 O O . ARG A 1 94 ? -11.107 3.187 54.268 1.00 66.50 94 ARG A O 1
ATOM 742 N N . SER A 1 95 ? -10.337 5.268 54.485 1.00 77.94 95 SER A N 1
ATOM 743 C CA . SER A 1 95 ? -10.284 5.229 55.948 1.00 77.94 95 SER A CA 1
ATOM 744 C C . SER A 1 95 ? -11.498 5.954 56.523 1.00 77.94 95 SER A C 1
ATOM 746 O O . SER A 1 95 ? -11.937 6.972 55.992 1.00 77.94 95 SER A O 1
ATOM 748 N N . GLN A 1 96 ? -12.032 5.437 57.632 1.00 76.56 96 GLN A N 1
ATOM 749 C CA . GLN A 1 96 ? -13.145 6.069 58.353 1.00 76.56 96 GLN A CA 1
ATOM 750 C C . GLN A 1 96 ? -12.836 7.533 58.704 1.00 76.56 96 GLN A C 1
ATOM 752 O O . GLN A 1 96 ? -13.681 8.404 58.527 1.00 76.56 96 GLN A O 1
ATOM 757 N N . SER A 1 97 ? -11.594 7.819 59.107 1.00 79.00 97 SER A N 1
ATOM 758 C CA . SER A 1 97 ? -11.137 9.174 59.428 1.00 79.00 97 SER A CA 1
ATOM 759 C C . SER A 1 97 ? -11.137 10.123 58.226 1.00 79.00 97 SER A C 1
ATOM 761 O O . SER A 1 97 ? -11.587 11.258 58.349 1.00 79.00 97 SER A O 1
ATOM 763 N N . ALA A 1 98 ? -10.670 9.673 57.057 1.00 71.19 98 ALA A N 1
ATOM 764 C CA . ALA A 1 98 ? -10.631 10.503 55.853 1.00 71.19 98 ALA A CA 1
ATOM 765 C C . ALA A 1 98 ? -12.037 10.791 55.312 1.00 71.19 98 ALA A C 1
ATOM 767 O O . ALA A 1 98 ? -12.285 11.881 54.807 1.00 71.19 98 ALA A O 1
ATOM 768 N N . ILE A 1 99 ? -12.961 9.834 55.454 1.00 78.50 99 ILE A N 1
ATOM 769 C CA . ILE A 1 99 ? -14.370 10.015 55.089 1.00 78.50 99 ILE A CA 1
ATOM 770 C C . ILE A 1 99 ? -15.042 11.013 56.040 1.00 78.50 99 ILE A C 1
ATOM 772 O O . ILE A 1 99 ? -15.700 11.935 55.575 1.00 78.50 99 ILE A O 1
ATOM 776 N N . HIS A 1 100 ? -14.848 10.877 57.355 1.00 78.75 100 HIS A N 1
ATOM 777 C CA . HIS A 1 100 ? -15.458 11.772 58.344 1.00 78.75 100 HIS A CA 1
ATOM 778 C C . HIS A 1 100 ? -15.025 13.237 58.163 1.00 78.75 100 HIS A C 1
ATOM 780 O O . HIS A 1 100 ? -15.863 14.135 58.189 1.00 78.75 100 HIS A O 1
ATOM 786 N N . ASN A 1 101 ? -13.734 13.475 57.902 1.00 77.31 101 ASN A N 1
ATOM 787 C CA . ASN A 1 101 ? -13.195 14.817 57.649 1.00 77.31 101 ASN A CA 1
ATOM 788 C C . ASN A 1 101 ? -13.724 15.472 56.362 1.00 77.31 101 ASN A C 1
ATOM 790 O O . ASN A 1 101 ? -13.595 16.677 56.215 1.00 77.31 101 ASN A O 1
ATOM 794 N N . TRP A 1 102 ? -14.270 14.704 55.416 1.00 73.69 102 TRP A N 1
ATOM 795 C CA . TRP A 1 102 ? -14.835 15.252 54.178 1.00 73.69 102 TRP A CA 1
ATOM 796 C C . TRP A 1 102 ? -16.262 15.787 54.365 1.00 73.69 102 TRP A C 1
ATOM 798 O O . TRP A 1 102 ? -16.694 16.676 53.637 1.00 73.69 102 TRP A O 1
ATOM 808 N N . PHE A 1 103 ? -17.010 15.219 55.314 1.00 78.69 103 PHE A N 1
ATOM 809 C CA . PHE A 1 103 ? -18.408 15.574 55.586 1.00 78.69 103 PHE A CA 1
ATOM 810 C C . PHE A 1 103 ? -18.583 16.560 56.754 1.00 78.69 103 PHE A C 1
ATOM 812 O O . PHE A 1 103 ? -19.722 16.879 57.092 1.00 78.69 103 PHE A O 1
ATOM 819 N N . THR A 1 104 ? -17.486 17.013 57.368 1.00 68.19 104 THR A N 1
ATOM 820 C CA . THR A 1 104 ? -17.464 18.033 58.432 1.00 68.19 104 THR A CA 1
ATOM 821 C C . THR A 1 104 ? -16.896 19.327 57.874 1.00 68.19 104 THR A C 1
ATOM 823 O O . THR A 1 104 ? -17.473 20.395 58.169 1.00 68.19 104 THR A O 1
#

Foldseek 3Di:
DPPPPDPPPDDDDDPPDPQPDPDPCCVVPNDDDDPPDPDPPVDDCPVPDDDPVVVVVVVVVVVVVVCVVPDDDDPVPDDPPPPCVVPPDPPFDPDPVRVVVVVD

Organism: NCBI:txid2861861